Protein AF-A0A392PLF7-F1 (afdb_monomer_lite)

InterPro domains:
  IPR011257 DNA glycosylase [SSF48150] (7-87)
  IPR052054 Oxidative DNA damage repair enzyme [PTHR10242] (1-87)

pLDDT: mean 95.37, std 4.64, range [67.06, 98.44]

Organism: NCBI:txid97028

Secondary structure (DSSP, 8-state):
-HHHHHHTSPEEEEETTEEEEPPPPHHHHHT--HHHHHHTT-GGGHHHHHHHHHHHHTSTT-HHHHHHHHTTS-HHHHHHHHTTS--

Foldseek 3Di:
DVVVQQVLADWDDDDPHDTGGDRHDLVSLQVDDLVNVVVVPCPPCSCLSNQQSVVQCPDVVGNVVVLVVLVVDDPVVSCVVVVVRRD

Sequence (87 aa):
MVEYVSSLGNFLGHVEGFDFHAFPTLQQLSLVSEQQLRNAGFGYRAKYIVGTVNALQLKPGGGEEWLRSLRKLELQDVISELSKLPG

Radius of gyration: 14.82 Å; chains: 1; bounding box: 31×32×37 Å

Structure (mmCIF, N/CA/C/O backbone):
data_AF-A0A392PLF7-F1
#
_entry.id   AF-A0A392PLF7-F1
#
loop_
_atom_site.group_PDB
_atom_site.id
_atom_site.type_symbol
_atom_site.label_atom_id
_atom_site.label_alt_id
_atom_site.label_comp_id
_atom_site.label_asym_id
_atom_site.label_entity_id
_atom_site.label_seq_id
_atom_site.pdbx_PDB_ins_code
_atom_site.Cartn_x
_atom_site.Cartn_y
_atom_site.Cartn_z
_atom_site.occupancy
_atom_site.B_iso_or_equiv
_atom_site.auth_seq_id
_atom_site.auth_comp_id
_atom_site.auth_asym_id
_atom_site.auth_atom_id
_atom_site.pdbx_PDB_model_num
ATOM 1 N N . MET A 1 1 ? 2.179 0.800 -14.934 1.00 67.06 1 MET A N 1
ATOM 2 C CA . MET A 1 1 ? 1.768 1.458 -13.667 1.00 67.06 1 MET A CA 1
ATOM 3 C C . MET A 1 1 ? 1.379 0.424 -12.608 1.00 67.06 1 MET A C 1
ATOM 5 O O . MET A 1 1 ? 2.131 0.271 -11.657 1.00 67.06 1 MET A O 1
ATOM 9 N N . VAL A 1 2 ? 0.278 -0.328 -12.776 1.00 71.88 2 VAL A N 1
ATOM 10 C CA . VAL A 1 2 ? -0.163 -1.366 -11.808 1.00 71.88 2 VAL A CA 1
ATOM 11 C C . VAL A 1 2 ? 0.832 -2.530 -11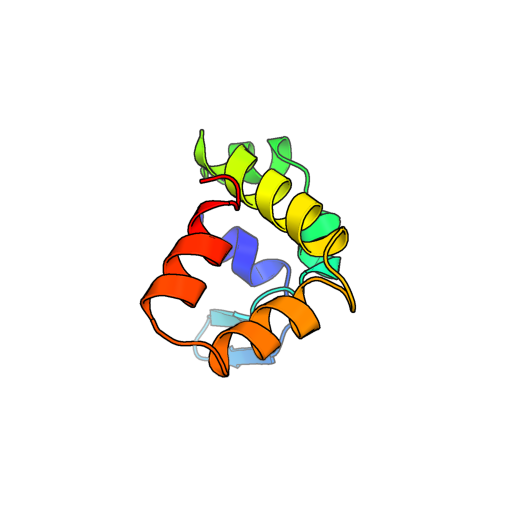.694 1.00 71.88 2 VAL A C 1
ATOM 13 O O . VAL A 1 2 ? 1.075 -3.021 -10.595 1.00 71.88 2 VAL A O 1
ATOM 16 N N . GLU A 1 3 ? 1.478 -2.907 -12.800 1.00 84.75 3 GLU A N 1
ATOM 17 C CA . GLU A 1 3 ? 2.527 -3.940 -12.820 1.00 84.75 3 GLU A CA 1
ATOM 18 C C . GLU A 1 3 ? 3.718 -3.595 -11.920 1.00 84.75 3 GLU A C 1
ATOM 20 O O . GLU A 1 3 ? 4.200 -4.461 -11.200 1.00 84.75 3 GLU A O 1
ATOM 25 N N . TYR A 1 4 ? 4.139 -2.322 -11.883 1.00 92.25 4 TYR A N 1
ATOM 26 C CA . TYR A 1 4 ? 5.245 -1.895 -11.023 1.00 92.25 4 TYR A CA 1
ATOM 27 C C . TYR A 1 4 ? 4.930 -2.180 -9.555 1.00 92.25 4 TYR A C 1
ATOM 29 O O . TYR A 1 4 ? 5.703 -2.857 -8.890 1.00 92.25 4 TYR A O 1
ATOM 37 N N . VAL A 1 5 ? 3.770 -1.727 -9.064 1.00 91.62 5 VAL A N 1
ATOM 38 C CA . VAL A 1 5 ? 3.375 -1.980 -7.670 1.00 91.62 5 VAL A CA 1
ATOM 39 C C . VAL A 1 5 ? 3.199 -3.471 -7.415 1.00 91.62 5 VAL A C 1
ATOM 41 O O . VAL A 1 5 ? 3.676 -3.954 -6.399 1.00 91.62 5 VAL A O 1
ATOM 44 N N . SER A 1 6 ? 2.587 -4.209 -8.341 1.00 88.31 6 SER A N 1
ATOM 45 C CA . SER A 1 6 ? 2.398 -5.656 -8.184 1.00 88.31 6 SER A CA 1
ATOM 46 C C . SER A 1 6 ? 3.741 -6.382 -8.037 1.00 88.31 6 SER A C 1
ATOM 48 O O . SER A 1 6 ? 3.890 -7.204 -7.142 1.00 88.31 6 SER A O 1
ATOM 50 N N . SER A 1 7 ? 4.754 -6.002 -8.823 1.00 92.62 7 SER A N 1
ATOM 51 C CA . SER A 1 7 ? 6.090 -6.617 -8.783 1.00 92.62 7 SER A CA 1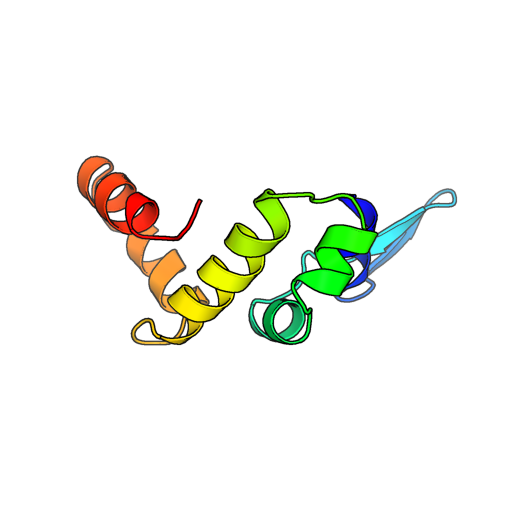
ATOM 52 C C . SER A 1 7 ? 6.856 -6.419 -7.467 1.00 92.62 7 SER A C 1
ATOM 54 O O . SER A 1 7 ? 7.817 -7.138 -7.206 1.00 92.62 7 SER A O 1
ATOM 56 N N . LEU A 1 8 ? 6.442 -5.473 -6.614 1.00 95.50 8 LEU A N 1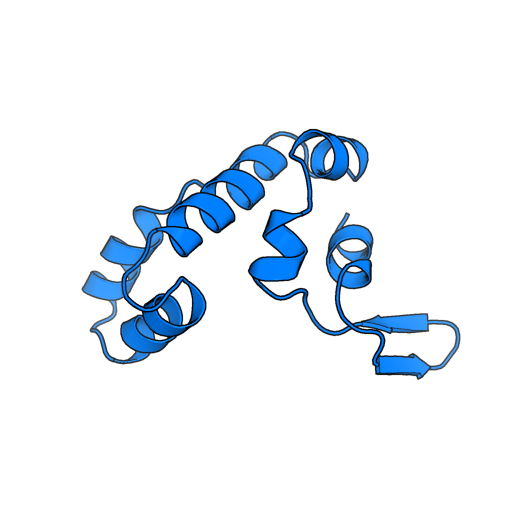
ATOM 57 C CA . LEU A 1 8 ? 7.063 -5.241 -5.303 1.00 95.50 8 LEU A CA 1
ATOM 58 C C . LEU A 1 8 ? 6.655 -6.281 -4.252 1.00 95.50 8 LEU A C 1
ATOM 60 O O . LEU A 1 8 ? 7.257 -6.339 -3.177 1.00 95.50 8 LEU A O 1
ATOM 64 N N . GLY A 1 9 ? 5.596 -7.045 -4.515 1.00 96.25 9 GLY A N 1
ATOM 65 C CA . GLY A 1 9 ? 5.126 -8.082 -3.614 1.00 96.25 9 GLY A CA 1
ATOM 66 C C . GLY A 1 9 ? 5.785 -9.429 -3.885 1.00 96.25 9 GLY A C 1
ATOM 67 O O . GLY A 1 9 ? 6.536 -9.624 -4.845 1.00 96.25 9 GLY A O 1
ATOM 68 N N . ASN A 1 10 ? 5.505 -10.386 -3.004 1.00 97.06 10 ASN A N 1
ATOM 69 C CA . ASN A 1 10 ? 6.125 -11.708 -3.062 1.00 97.06 10 ASN A CA 1
ATOM 70 C C . ASN A 1 10 ? 5.714 -12.442 -4.344 1.00 97.06 10 ASN A C 1
ATOM 72 O O . ASN A 1 10 ? 4.525 -12.515 -4.649 1.00 97.06 10 ASN A O 1
ATOM 76 N N . PHE A 1 11 ? 6.683 -13.014 -5.059 1.00 96.75 11 PHE A N 1
ATOM 77 C CA . PHE A 1 11 ? 6.422 -13.844 -6.234 1.00 96.75 11 PHE A CA 1
ATOM 78 C C . PHE A 1 11 ? 5.609 -15.089 -5.855 1.00 96.75 11 PHE A C 1
ATOM 80 O O . PHE A 1 11 ? 5.908 -15.757 -4.863 1.00 96.75 11 PHE A O 1
ATOM 87 N N . LEU A 1 12 ? 4.576 -15.383 -6.642 1.00 97.00 12 LEU A N 1
ATOM 88 C CA . LEU A 1 12 ? 3.652 -16.500 -6.442 1.00 97.00 12 LEU A CA 1
ATOM 89 C C . LEU A 1 12 ? 3.850 -17.605 -7.480 1.00 97.00 12 LEU A C 1
ATOM 91 O O . LEU A 1 12 ? 3.651 -18.775 -7.161 1.00 97.00 12 LEU A O 1
ATOM 95 N N . GLY A 1 13 ? 4.231 -17.253 -8.709 1.00 96.88 13 GLY A N 1
ATOM 96 C CA . GLY A 1 13 ? 4.436 -18.223 -9.778 1.00 96.88 13 GLY A CA 1
ATOM 97 C C . GLY A 1 13 ? 4.356 -17.617 -11.173 1.00 96.88 13 GLY A C 1
ATOM 98 O O . GLY A 1 13 ? 4.053 -16.438 -11.340 1.00 96.88 13 GLY A O 1
ATOM 99 N N . HIS A 1 14 ? 4.612 -18.463 -12.167 1.00 96.44 14 HIS A N 1
ATOM 100 C CA . HIS A 1 14 ? 4.575 -18.119 -13.582 1.00 96.44 14 HIS A CA 1
ATOM 101 C C . HIS A 1 14 ? 3.503 -18.950 -14.291 1.00 96.44 14 HIS A C 1
ATOM 103 O O . HIS A 1 14 ? 3.510 -20.179 -14.181 1.00 96.44 14 HIS A O 1
ATOM 109 N N . VAL A 1 15 ? 2.592 -18.300 -15.015 1.00 96.19 15 VAL A N 1
ATOM 110 C CA . VAL A 1 15 ? 1.520 -18.967 -15.770 1.00 96.19 15 VAL A CA 1
ATOM 111 C C . VAL A 1 15 ? 1.405 -18.322 -17.144 1.00 96.19 15 VAL A C 1
ATOM 113 O O . VAL A 1 15 ? 1.216 -17.114 -17.244 1.00 96.19 15 VAL A O 1
ATOM 116 N N . GLU A 1 16 ? 1.535 -19.132 -18.198 1.00 95.19 16 GLU A N 1
ATOM 117 C CA . GLU A 1 16 ? 1.351 -18.718 -19.601 1.00 95.19 16 GLU A CA 1
ATOM 118 C C . GLU A 1 16 ? 2.116 -17.441 -20.005 1.00 95.19 16 GLU A C 1
ATOM 120 O O . GLU A 1 16 ? 1.608 -16.608 -20.750 1.00 95.19 16 GLU A O 1
ATOM 125 N N . GLY A 1 17 ? 3.355 -17.277 -19.532 1.00 94.25 17 GLY A N 1
ATOM 126 C CA . GLY A 1 17 ? 4.182 -16.115 -19.872 1.00 94.25 17 GLY A CA 1
ATOM 127 C C . GLY A 1 17 ? 4.062 -14.938 -18.902 1.00 94.25 17 GLY A C 1
ATOM 128 O O . GLY A 1 17 ? 4.763 -13.946 -19.090 1.00 94.25 17 GLY A O 1
ATOM 129 N N . PHE A 1 18 ? 3.234 -15.040 -17.860 1.00 91.88 18 PHE A N 1
ATOM 130 C CA . PHE A 1 18 ? 3.024 -13.975 -16.881 1.00 91.88 18 PHE A CA 1
ATOM 131 C C . PHE A 1 18 ? 3.533 -14.357 -15.495 1.00 91.88 18 PHE A C 1
ATOM 133 O O . PHE A 1 18 ? 3.208 -15.425 -14.973 1.00 91.88 18 PHE A O 1
ATOM 140 N N . ASP A 1 19 ? 4.277 -13.438 -14.880 1.00 93.62 19 ASP A N 1
ATOM 141 C CA . ASP A 1 19 ? 4.694 -13.532 -13.485 1.00 93.62 19 ASP A CA 1
ATOM 142 C C . ASP A 1 19 ? 3.616 -12.951 -12.569 1.00 93.62 19 ASP A C 1
ATOM 144 O O . ASP A 1 19 ? 3.175 -11.809 -12.720 1.00 93.62 19 ASP A O 1
ATOM 148 N N . PHE A 1 20 ? 3.203 -13.742 -11.584 1.00 94.25 20 PHE A N 1
ATOM 149 C CA . PHE A 1 20 ? 2.222 -13.350 -10.585 1.00 94.25 20 PHE A CA 1
ATOM 150 C C . PHE A 1 20 ? 2.916 -13.043 -9.269 1.00 94.25 20 PHE A C 1
ATOM 152 O O . PHE A 1 20 ? 3.736 -13.815 -8.775 1.00 94.25 20 PHE A O 1
ATOM 159 N N . HIS A 1 21 ? 2.526 -11.925 -8.671 1.00 96.00 21 HIS A N 1
ATOM 160 C CA . HIS A 1 21 ? 2.998 -11.478 -7.372 1.00 96.00 21 HIS A CA 1
ATOM 161 C C . HIS A 1 21 ? 1.798 -11.202 -6.466 1.00 96.00 21 HIS A C 1
ATOM 163 O O . HIS A 1 21 ? 0.748 -10.747 -6.925 1.00 96.00 21 HIS A O 1
ATOM 169 N N . ALA A 1 22 ? 1.947 -11.462 -5.169 1.00 96.31 22 ALA A N 1
ATOM 170 C CA . ALA A 1 22 ? 1.001 -10.981 -4.174 1.00 96.31 22 ALA A CA 1
ATOM 171 C C . ALA A 1 22 ? 1.007 -9.449 -4.162 1.00 96.31 22 ALA A C 1
ATOM 173 O O . ALA A 1 22 ? 2.016 -8.826 -4.484 1.00 96.31 22 ALA A O 1
ATOM 174 N N . PHE A 1 23 ? -0.092 -8.825 -3.736 1.00 95.62 23 PHE A N 1
ATOM 175 C CA . PHE A 1 23 ? -0.052 -7.385 -3.506 1.00 95.62 23 PHE A CA 1
ATOM 176 C C . PHE A 1 23 ? 0.955 -7.066 -2.382 1.00 95.62 23 PHE A C 1
ATOM 178 O O . PHE A 1 23 ? 1.001 -7.811 -1.395 1.00 95.62 23 PHE A O 1
ATOM 185 N N . PRO A 1 24 ? 1.768 -6.001 -2.499 1.00 96.12 24 PRO A N 1
ATOM 186 C CA . PRO A 1 24 ? 2.797 -5.718 -1.508 1.00 96.12 24 PRO A CA 1
ATOM 187 C C . PRO A 1 24 ? 2.200 -5.397 -0.136 1.00 96.12 24 PRO A C 1
ATOM 189 O O . PRO A 1 24 ? 1.165 -4.740 -0.020 1.00 96.12 24 PRO A O 1
ATOM 192 N N . THR A 1 25 ? 2.894 -5.815 0.919 1.00 95.56 25 THR A N 1
ATOM 193 C CA . THR A 1 25 ? 2.558 -5.432 2.297 1.00 95.56 25 THR A CA 1
ATOM 194 C C . THR A 1 25 ? 2.815 -3.941 2.541 1.00 95.56 25 THR A C 1
ATOM 196 O O . THR A 1 25 ? 3.613 -3.316 1.838 1.00 95.56 25 THR A O 1
ATOM 199 N N . LEU A 1 26 ? 2.224 -3.365 3.598 1.00 95.19 26 LEU A N 1
ATOM 200 C CA . LEU A 1 26 ? 2.535 -1.984 4.007 1.00 95.19 26 LEU A CA 1
ATOM 201 C C . LEU A 1 26 ? 4.034 -1.766 4.260 1.00 95.19 26 LEU A C 1
ATOM 203 O O . LEU A 1 26 ? 4.561 -0.701 3.944 1.00 95.19 26 LEU A O 1
ATOM 207 N N . GLN A 1 27 ? 4.736 -2.776 4.783 1.00 94.75 27 GLN A N 1
ATOM 208 C CA . GLN A 1 27 ? 6.183 -2.707 4.977 1.00 94.75 27 GLN A CA 1
ATOM 209 C C . GLN A 1 27 ? 6.921 -2.630 3.635 1.00 94.75 27 GLN A C 1
ATOM 211 O O . GLN A 1 27 ? 7.786 -1.774 3.474 1.00 94.75 27 GLN A O 1
ATOM 216 N N . GLN A 1 28 ? 6.557 -3.459 2.654 1.00 96.69 28 GLN A N 1
ATOM 217 C CA . GLN A 1 28 ? 7.159 -3.412 1.316 1.00 96.69 28 GLN A CA 1
ATOM 218 C C . GLN A 1 28 ? 6.881 -2.077 0.615 1.00 96.69 28 GLN A C 1
ATOM 220 O O . GLN A 1 28 ? 7.798 -1.482 0.055 1.00 96.69 28 GLN A O 1
ATOM 225 N N . LEU A 1 29 ? 5.651 -1.557 0.707 1.00 96.12 29 LEU A N 1
ATOM 226 C CA . LEU A 1 29 ? 5.302 -0.247 0.148 1.00 96.12 29 LEU A CA 1
ATOM 227 C C . LEU A 1 29 ? 6.061 0.904 0.819 1.00 96.12 29 LEU A C 1
ATOM 229 O O . LEU A 1 29 ? 6.396 1.872 0.144 1.00 96.12 29 LEU A O 1
ATOM 233 N N . SER A 1 30 ? 6.373 0.800 2.115 1.00 95.62 30 SER A N 1
ATOM 234 C CA . SER A 1 30 ? 7.108 1.850 2.839 1.00 95.62 30 SER A CA 1
ATOM 235 C C . SER A 1 30 ? 8.554 2.044 2.375 1.00 95.62 30 SER A C 1
ATOM 237 O O . SER 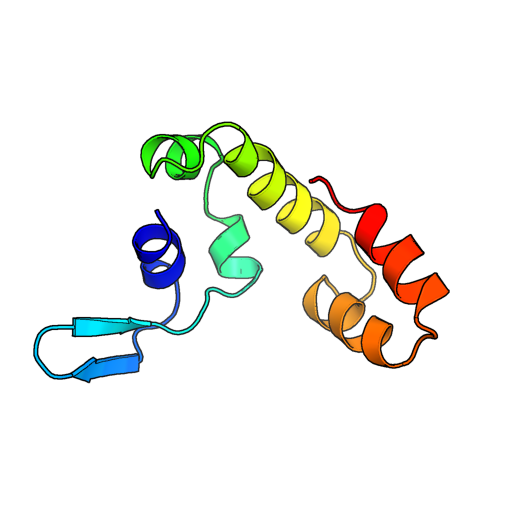A 1 30 ? 9.152 3.080 2.649 1.00 95.62 30 SER A O 1
ATOM 239 N N . LEU A 1 31 ? 9.111 1.075 1.641 1.00 96.69 31 LEU A N 1
ATOM 240 C CA . LEU A 1 31 ? 10.453 1.161 1.058 1.00 96.69 31 LEU A CA 1
ATOM 241 C C . LEU A 1 31 ? 10.465 1.885 -0.297 1.00 96.69 31 LEU A C 1
ATOM 243 O O . LEU A 1 31 ? 11.533 2.131 -0.856 1.00 96.69 31 LEU A O 1
ATOM 247 N N . VAL A 1 32 ? 9.292 2.211 -0.844 1.00 96.62 32 VAL A N 1
ATOM 248 C CA . VAL A 1 32 ? 9.145 2.832 -2.160 1.00 96.62 32 VAL A CA 1
ATOM 249 C C . VAL A 1 32 ? 9.060 4.345 -2.011 1.00 96.62 32 VAL A C 1
ATOM 251 O O . VAL A 1 32 ? 8.183 4.881 -1.337 1.00 96.62 32 VAL A O 1
ATOM 254 N N . SER A 1 33 ? 9.943 5.058 -2.700 1.00 97.12 33 SER A N 1
ATOM 255 C CA . SER A 1 33 ? 9.907 6.518 -2.748 1.00 97.12 33 SER A CA 1
ATOM 256 C C . SER A 1 33 ? 8.819 7.047 -3.691 1.00 97.12 33 SER A C 1
ATOM 258 O O . SER A 1 33 ? 8.454 6.422 -4.691 1.00 97.12 33 SER A O 1
ATOM 260 N N . GLU A 1 34 ? 8.363 8.278 -3.440 1.00 97.56 34 GLU A N 1
ATOM 261 C CA . GLU A 1 34 ? 7.439 8.974 -4.343 1.00 97.56 34 GLU A CA 1
ATOM 262 C C . GLU A 1 34 ? 8.024 9.098 -5.759 1.00 97.56 34 GLU A C 1
ATOM 264 O O . GLU A 1 34 ? 7.302 8.930 -6.741 1.00 97.56 34 GLU A O 1
ATOM 269 N N . GLN A 1 35 ? 9.336 9.334 -5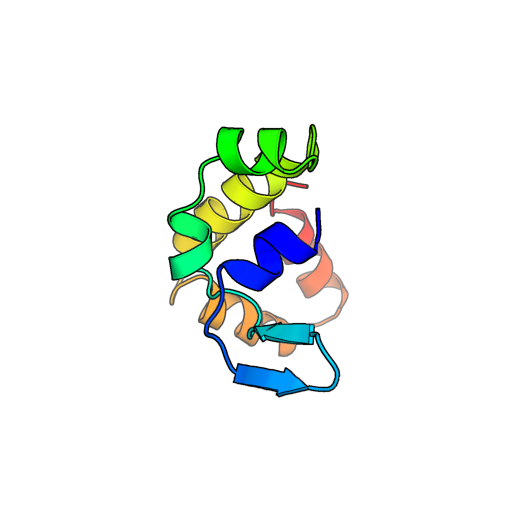.885 1.00 97.94 35 GLN A N 1
ATOM 270 C CA . GLN A 1 35 ? 9.996 9.460 -7.184 1.00 97.94 35 GLN A CA 1
ATOM 271 C C . GLN A 1 35 ? 9.958 8.151 -7.981 1.00 97.94 35 GLN A C 1
ATOM 273 O O . GLN A 1 35 ? 9.702 8.185 -9.183 1.00 97.94 35 GLN A O 1
ATOM 278 N N . GLN A 1 36 ? 10.156 6.998 -7.333 1.00 97.00 36 GLN A N 1
ATOM 279 C CA . GLN A 1 36 ? 10.022 5.695 -7.993 1.00 97.00 36 GLN A CA 1
ATOM 280 C C . GLN A 1 36 ? 8.601 5.490 -8.537 1.00 97.00 36 GLN A C 1
ATOM 282 O O . GLN A 1 36 ? 8.435 5.100 -9.692 1.00 97.00 36 GLN A O 1
ATOM 287 N N . LEU A 1 37 ? 7.574 5.847 -7.761 1.00 96.75 37 LEU A N 1
ATOM 288 C CA . LEU A 1 37 ? 6.180 5.790 -8.214 1.00 96.75 37 LEU A CA 1
ATOM 289 C C . LEU A 1 37 ? 5.893 6.792 -9.344 1.00 96.75 37 LEU A C 1
ATOM 291 O O . LEU A 1 37 ? 5.178 6.471 -10.294 1.00 96.75 37 LEU A O 1
ATOM 295 N N . ARG A 1 38 ? 6.464 8.000 -9.296 1.00 97.00 38 ARG A N 1
ATOM 296 C CA . ARG A 1 38 ? 6.349 8.978 -10.391 1.00 97.00 38 ARG A CA 1
ATOM 297 C C . ARG A 1 38 ? 6.976 8.452 -11.676 1.00 97.00 38 ARG A C 1
ATOM 299 O O . ARG A 1 38 ? 6.325 8.515 -12.715 1.00 97.00 38 ARG A O 1
ATOM 306 N N . ASN A 1 39 ? 8.173 7.873 -11.590 1.00 96.50 39 ASN A N 1
ATOM 307 C CA . ASN A 1 39 ? 8.854 7.238 -12.720 1.00 96.50 39 ASN A CA 1
ATOM 308 C C . ASN A 1 39 ? 8.042 6.056 -13.279 1.00 96.50 39 ASN A C 1
ATOM 310 O O . ASN A 1 39 ? 8.018 5.847 -14.486 1.00 96.50 39 ASN A O 1
ATOM 314 N N . ALA A 1 40 ? 7.311 5.335 -12.423 1.00 95.69 40 ALA A N 1
ATOM 315 C CA . ALA A 1 40 ? 6.388 4.265 -12.812 1.00 95.69 40 ALA A CA 1
ATOM 316 C C . ALA A 1 40 ? 5.029 4.758 -13.369 1.00 95.69 40 ALA A C 1
ATOM 318 O O . ALA A 1 40 ? 4.135 3.950 -13.652 1.00 95.69 40 ALA A O 1
ATOM 319 N N . GLY A 1 41 ? 4.855 6.075 -13.526 1.00 96.38 41 GLY A N 1
ATOM 320 C CA . GLY A 1 41 ? 3.708 6.696 -14.189 1.00 96.38 41 GLY A CA 1
ATOM 321 C C . GLY A 1 41 ? 2.550 7.097 -13.274 1.00 96.38 41 GLY A C 1
ATOM 322 O O . GLY A 1 41 ? 1.545 7.594 -13.770 1.00 96.38 41 GLY A O 1
ATOM 323 N N . PHE A 1 42 ? 2.658 6.944 -11.949 1.00 95.50 42 PHE A N 1
ATOM 324 C CA . PHE A 1 42 ? 1.556 7.268 -11.023 1.00 95.50 42 PHE A CA 1
ATOM 325 C C . PHE A 1 42 ? 1.224 8.771 -10.951 1.00 95.50 42 PHE A C 1
ATOM 327 O O . PHE A 1 42 ? 0.168 9.160 -10.440 1.00 95.50 42 PHE A O 1
ATOM 334 N N . GLY A 1 43 ? 2.107 9.633 -11.463 1.00 96.25 43 GLY A N 1
ATOM 335 C CA . GLY A 1 43 ? 1.896 11.077 -11.517 1.00 96.25 43 GLY A CA 1
ATOM 336 C C . GLY A 1 43 ? 1.611 11.661 -10.134 1.00 96.25 43 GLY A C 1
ATOM 337 O O . GLY A 1 43 ? 2.280 11.337 -9.154 1.00 96.25 43 GLY A O 1
ATOM 338 N N . TYR A 1 44 ? 0.590 12.513 -10.032 1.00 96.31 44 TYR A N 1
ATOM 339 C CA . TYR A 1 44 ? 0.233 13.148 -8.761 1.00 96.31 44 TYR A CA 1
ATOM 340 C C . TYR A 1 44 ? -0.256 12.164 -7.688 1.00 96.31 44 TYR A C 1
ATOM 342 O O . TYR A 1 44 ? -0.225 12.522 -6.516 1.00 96.31 44 TYR A O 1
ATOM 350 N N . ARG A 1 45 ? -0.674 10.944 -8.056 1.00 96.00 45 ARG A N 1
ATOM 351 C CA . ARG A 1 45 ? -1.145 9.928 -7.100 1.00 96.00 45 ARG A CA 1
ATOM 352 C C . ARG A 1 45 ? -0.007 9.259 -6.334 1.00 96.00 45 ARG A C 1
ATOM 354 O O . ARG A 1 45 ? -0.252 8.695 -5.275 1.00 96.00 45 ARG A O 1
ATOM 361 N N . ALA A 1 46 ? 1.234 9.375 -6.814 1.00 97.12 46 ALA A N 1
ATOM 362 C CA . ALA A 1 46 ? 2.412 8.874 -6.109 1.00 97.12 46 ALA A CA 1
ATOM 363 C C . ALA A 1 46 ? 2.485 9.402 -4.663 1.00 97.12 46 ALA A C 1
ATOM 365 O O . ALA A 1 46 ? 2.725 8.631 -3.736 1.00 97.12 46 ALA A O 1
ATOM 366 N N . LYS A 1 47 ? 2.178 10.694 -4.463 1.00 97.50 47 LYS A N 1
ATOM 367 C CA . LYS A 1 47 ? 2.178 11.326 -3.134 1.00 97.50 47 LYS A CA 1
ATOM 368 C C . LYS A 1 47 ? 1.100 10.762 -2.201 1.00 97.50 47 LYS A C 1
ATOM 370 O O . LYS A 1 47 ? 1.295 10.739 -0.992 1.00 97.50 47 LYS A O 1
ATOM 375 N N . TYR A 1 48 ? -0.031 10.303 -2.747 1.00 97.69 48 TYR A N 1
ATOM 376 C CA . TYR A 1 48 ? -1.118 9.713 -1.959 1.00 97.69 48 TYR A CA 1
ATOM 377 C C . TYR A 1 48 ? -0.749 8.326 -1.456 1.00 97.69 48 TYR A C 1
ATOM 379 O O . TYR A 1 48 ? -1.009 8.019 -0.301 1.00 97.69 48 TYR A O 1
ATOM 387 N N . ILE A 1 4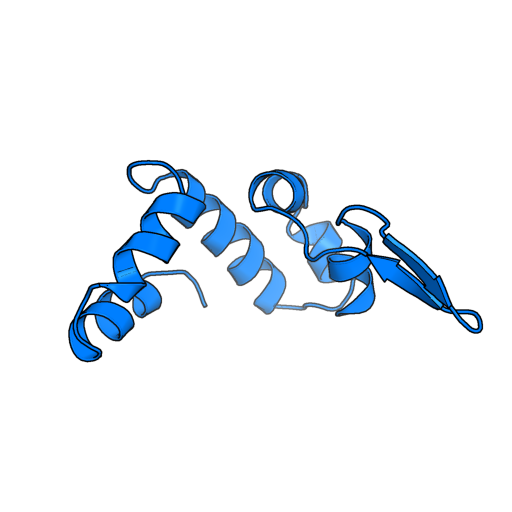9 ? -0.088 7.516 -2.289 1.00 96.38 49 ILE A N 1
ATOM 388 C CA . ILE A 1 49 ? 0.374 6.181 -1.894 1.00 96.38 49 ILE A CA 1
ATOM 389 C C . ILE A 1 49 ? 1.386 6.304 -0.751 1.00 96.38 49 ILE A C 1
ATOM 391 O O . ILE A 1 49 ? 1.179 5.722 0.310 1.00 96.38 49 ILE A O 1
ATOM 395 N N . VAL A 1 50 ? 2.431 7.122 -0.926 1.00 97.19 50 VAL A N 1
ATOM 396 C CA . VAL A 1 50 ? 3.452 7.339 0.115 1.00 97.19 50 VAL A CA 1
ATOM 397 C C . VAL A 1 50 ? 2.835 7.961 1.370 1.00 97.19 50 VAL A C 1
ATOM 399 O O . VAL A 1 50 ? 3.060 7.479 2.477 1.00 97.19 50 VAL A O 1
ATOM 402 N N . GLY A 1 51 ? 2.002 8.994 1.208 1.00 97.88 51 GLY A N 1
ATOM 403 C CA . GLY A 1 51 ? 1.327 9.655 2.323 1.00 97.88 51 GLY A CA 1
ATOM 404 C C . GLY A 1 51 ? 0.402 8.720 3.103 1.00 97.88 51 GLY A C 1
ATOM 405 O O . GLY A 1 51 ? 0.406 8.742 4.331 1.00 97.88 51 GLY A O 1
ATOM 406 N N . THR A 1 52 ? -0.347 7.864 2.409 1.00 98.00 52 THR A N 1
ATOM 407 C CA . THR A 1 52 ? -1.239 6.878 3.030 1.00 98.00 52 THR A CA 1
ATOM 408 C C . THR A 1 52 ? -0.457 5.796 3.758 1.00 98.00 52 THR A C 1
ATOM 410 O O . THR A 1 52 ? -0.799 5.486 4.894 1.00 98.00 52 THR A O 1
ATOM 413 N N . VAL A 1 53 ? 0.619 5.259 3.174 1.00 97.25 53 VAL A N 1
ATOM 414 C CA . VAL A 1 53 ? 1.476 4.273 3.857 1.00 97.25 53 VAL A CA 1
ATOM 415 C C . VAL A 1 53 ? 2.054 4.862 5.147 1.00 97.25 53 VAL A C 1
ATOM 417 O O . VAL A 1 53 ? 1.953 4.232 6.198 1.00 97.25 53 VAL A O 1
ATOM 420 N N . ASN A 1 54 ? 2.556 6.100 5.102 1.00 96.56 54 ASN A N 1
ATOM 421 C CA . ASN A 1 54 ? 3.060 6.796 6.287 1.00 96.56 54 ASN A CA 1
ATOM 422 C C . ASN A 1 54 ? 1.957 7.017 7.336 1.00 96.56 54 ASN A C 1
ATOM 424 O O . ASN A 1 54 ? 2.158 6.745 8.516 1.00 96.56 54 ASN A O 1
ATOM 428 N N . ALA A 1 55 ? 0.769 7.470 6.919 1.00 97.75 55 ALA A N 1
ATOM 429 C CA . ALA A 1 55 ? -0.360 7.679 7.826 1.00 97.75 55 ALA A CA 1
ATOM 430 C C . ALA A 1 55 ? -0.825 6.370 8.487 1.00 97.75 55 ALA A C 1
ATOM 432 O O . ALA A 1 55 ? -1.169 6.362 9.668 1.00 97.75 55 ALA A O 1
ATOM 433 N N . LEU A 1 56 ? -0.808 5.262 7.743 1.00 97.56 56 LEU A N 1
ATOM 434 C CA . LEU A 1 56 ? -1.160 3.934 8.234 1.00 97.56 56 LEU A CA 1
ATOM 435 C C . LEU A 1 56 ? -0.134 3.394 9.239 1.00 97.56 56 LEU A C 1
ATOM 437 O O . LEU A 1 56 ? -0.529 2.780 10.226 1.00 97.56 56 LEU A O 1
ATOM 441 N N . GLN A 1 57 ? 1.163 3.645 9.045 1.00 94.69 57 GLN A N 1
ATOM 442 C CA . GLN A 1 57 ? 2.204 3.245 10.004 1.00 94.69 57 GLN A CA 1
ATOM 443 C C . GLN A 1 57 ? 2.044 3.907 11.380 1.00 94.69 57 GLN A C 1
ATOM 445 O O . GLN A 1 57 ? 2.458 3.332 12.383 1.00 94.69 57 GLN A O 1
ATOM 450 N N . LEU A 1 58 ? 1.412 5.082 11.437 1.00 95.75 58 LEU A N 1
ATOM 451 C CA . LEU A 1 58 ? 1.146 5.818 12.677 1.00 95.75 58 LEU A CA 1
ATOM 452 C C . LEU A 1 58 ? -0.152 5.386 13.382 1.00 95.75 58 LEU A C 1
ATOM 454 O O . LEU A 1 58 ? -0.482 5.926 14.439 1.00 95.75 58 LEU A O 1
ATOM 458 N N . LYS A 1 59 ? -0.923 4.448 12.815 1.00 96.00 59 LYS A N 1
ATOM 459 C CA . LYS A 1 59 ? -2.173 3.979 13.425 1.00 96.00 59 LYS A CA 1
ATOM 460 C C . LYS A 1 59 ? -1.915 3.013 14.595 1.00 96.00 59 LYS A C 1
ATOM 462 O O . LYS A 1 59 ? -0.937 2.263 14.567 1.00 96.00 59 LYS A O 1
ATOM 467 N N . PRO A 1 60 ? -2.802 2.978 15.609 1.00 90.25 60 PRO A N 1
ATOM 468 C CA . PRO A 1 60 ? -2.711 2.013 16.707 1.00 90.25 60 PRO A CA 1
ATOM 469 C C . PRO A 1 60 ? -2.720 0.567 16.192 1.00 90.25 60 PRO A C 1
ATOM 471 O O . PRO A 1 60 ? -3.523 0.241 15.322 1.00 90.25 60 PRO A O 1
ATOM 474 N N . GLY A 1 61 ? -1.828 -0.283 16.712 1.00 88.12 61 GLY A N 1
ATOM 475 C CA . GLY A 1 61 ? -1.674 -1.671 16.239 1.00 88.12 61 GLY A CA 1
ATOM 476 C C . GLY A 1 61 ? -1.031 -1.800 14.847 1.00 88.12 61 GLY A C 1
ATOM 477 O O . GLY A 1 61 ? -0.860 -2.899 14.327 1.00 88.12 61 GLY A O 1
ATOM 478 N N . GLY A 1 62 ? -0.638 -0.679 14.233 1.00 92.12 62 GLY A N 1
ATOM 479 C CA . GLY A 1 62 ? -0.164 -0.622 12.857 1.00 92.12 62 GLY A CA 1
ATOM 480 C C . GLY A 1 62 ? -1.302 -0.574 11.833 1.00 92.12 62 GLY A C 1
ATOM 481 O O . GLY A 1 62 ? -2.472 -0.835 12.118 1.00 92.12 62 GLY A O 1
ATOM 482 N N . GLY A 1 63 ? -0.946 -0.225 10.596 1.00 95.00 63 GLY A N 1
ATOM 483 C CA . GLY A 1 63 ? -1.920 0.053 9.541 1.00 95.00 63 GLY A CA 1
ATOM 484 C C . GLY A 1 63 ? -2.850 -1.112 9.200 1.00 95.00 63 GLY A C 1
ATOM 485 O O . GLY A 1 63 ? -4.043 -0.900 9.011 1.00 95.00 63 GLY A O 1
ATOM 486 N N . GLU A 1 64 ? -2.328 -2.341 9.158 1.00 95.19 64 GLU A N 1
ATOM 487 C CA . GLU A 1 64 ? -3.113 -3.546 8.845 1.00 95.19 64 GLU A CA 1
ATOM 488 C C . GLU A 1 64 ? -4.182 -3.837 9.904 1.00 95.19 64 GLU A C 1
ATOM 490 O O . GLU A 1 64 ? -5.329 -4.137 9.567 1.00 95.19 64 GLU A O 1
ATOM 495 N N . GLU A 1 65 ? -3.822 -3.749 11.186 1.00 96.12 65 GLU A N 1
ATOM 496 C CA . GLU A 1 65 ? -4.756 -3.998 12.284 1.00 96.12 65 GLU A CA 1
ATOM 497 C C . GLU A 1 65 ? -5.844 -2.924 12.316 1.00 96.12 65 GLU A C 1
ATOM 499 O O . GLU A 1 65 ? -7.035 -3.247 12.378 1.00 96.12 65 GLU A O 1
ATOM 504 N N . TRP A 1 66 ? -5.452 -1.655 12.168 1.00 97.56 66 TRP A N 1
ATOM 505 C CA . TRP A 1 66 ? -6.394 -0.546 12.092 1.00 97.56 66 TRP A CA 1
ATOM 506 C C . TRP A 1 66 ? -7.371 -0.710 10.921 1.00 97.56 66 TRP A C 1
ATOM 508 O O . TRP A 1 66 ? -8.582 -0.683 11.144 1.00 97.56 66 TRP A O 1
ATOM 518 N N . LEU A 1 67 ? -6.890 -0.997 9.704 1.00 97.12 67 LEU A N 1
ATOM 519 C CA . LEU A 1 67 ? -7.747 -1.245 8.533 1.00 97.12 67 LEU A CA 1
ATOM 520 C C . LEU A 1 67 ? -8.715 -2.419 8.758 1.00 97.12 67 LEU A C 1
ATOM 522 O O . LEU A 1 67 ? -9.878 -2.354 8.357 1.00 97.12 67 LEU A O 1
ATOM 526 N N . ARG A 1 68 ? -8.271 -3.495 9.421 1.00 97.25 68 ARG A N 1
ATOM 527 C CA . ARG A 1 68 ? -9.137 -4.638 9.765 1.00 97.25 68 ARG A CA 1
ATOM 528 C C . ARG A 1 68 ? -10.187 -4.275 10.806 1.00 97.25 68 ARG A C 1
ATOM 530 O O . ARG A 1 68 ? -11.305 -4.779 10.711 1.00 97.25 68 ARG A O 1
ATOM 537 N N . SER A 1 69 ? -9.860 -3.410 11.764 1.00 97.38 69 SER A N 1
ATOM 538 C CA . SER A 1 69 ? -10.816 -2.956 12.777 1.00 97.38 69 SER A CA 1
ATOM 539 C C . SER A 1 69 ? -11.974 -2.152 12.179 1.00 97.38 69 SER A C 1
ATOM 541 O O . SER A 1 69 ? -13.097 -2.295 12.658 1.00 97.38 69 SER A O 1
ATOM 543 N N . LEU A 1 70 ? -11.745 -1.415 11.080 1.00 97.69 70 LEU A N 1
ATOM 544 C CA . LEU A 1 70 ? -12.792 -0.636 10.404 1.00 97.69 70 LEU A CA 1
ATOM 545 C C . LEU A 1 70 ? -13.946 -1.514 9.902 1.00 97.69 70 LEU A C 1
ATOM 547 O O . LEU A 1 70 ? -15.081 -1.061 9.854 1.00 97.69 70 LEU A O 1
ATOM 551 N N . ARG A 1 71 ? -13.699 -2.796 9.600 1.00 97.69 71 ARG A N 1
ATOM 552 C CA . ARG A 1 71 ? -14.745 -3.740 9.156 1.00 97.69 71 ARG A CA 1
ATOM 553 C C . ARG A 1 71 ? -15.831 -4.001 10.206 1.00 97.69 71 ARG A C 1
ATOM 555 O O . ARG A 1 71 ? -16.830 -4.632 9.881 1.00 97.69 71 ARG A O 1
ATOM 562 N N . LYS A 1 72 ? -15.604 -3.594 11.457 1.00 97.50 72 LYS A N 1
ATOM 563 C CA . LYS A 1 72 ? -16.542 -3.746 12.577 1.00 97.50 72 LYS A CA 1
ATOM 564 C C . LYS A 1 72 ? -17.386 -2.489 12.822 1.00 97.50 72 LYS A C 1
ATOM 566 O O . LYS A 1 72 ? -18.212 -2.510 13.726 1.00 97.50 72 LYS A O 1
ATOM 571 N N . LEU A 1 73 ? -17.126 -1.403 12.092 1.00 97.56 73 LEU A N 1
ATOM 572 C CA . LEU A 1 73 ? -17.809 -0.122 12.251 1.00 97.56 73 LEU A CA 1
ATOM 573 C C . LEU A 1 73 ? -18.961 0.016 11.254 1.00 97.56 73 LEU A C 1
ATOM 575 O O . LEU A 1 73 ? -19.009 -0.674 10.234 1.00 97.56 73 LEU A O 1
ATOM 579 N N . GLU A 1 74 ? -19.858 0.958 11.532 1.00 98.44 74 GLU A N 1
ATOM 580 C CA . GLU A 1 74 ? -20.923 1.339 10.610 1.00 98.44 74 GLU A CA 1
ATOM 581 C C . GLU A 1 74 ? -20.368 2.105 9.404 1.00 98.44 74 GLU A C 1
ATOM 583 O O . GLU A 1 74 ? -19.341 2.783 9.483 1.00 98.44 74 GLU A O 1
ATOM 588 N N . LEU A 1 75 ? -21.075 2.039 8.271 1.00 98.06 75 LEU A N 1
ATOM 589 C CA . LEU A 1 75 ? -20.623 2.609 6.995 1.00 98.06 75 LEU A CA 1
ATOM 590 C C . LEU A 1 75 ? -20.165 4.074 7.110 1.00 98.06 75 LEU A C 1
ATOM 592 O O . LEU A 1 75 ? -19.148 4.447 6.528 1.00 98.06 75 LEU A O 1
ATOM 596 N N . GLN A 1 76 ? -20.906 4.897 7.855 1.00 98.31 76 GLN A N 1
ATOM 597 C CA . GLN A 1 76 ? -20.599 6.323 8.009 1.00 98.31 76 GLN A CA 1
ATOM 598 C C . GLN A 1 76 ? -19.279 6.550 8.754 1.00 98.31 76 GLN A C 1
ATOM 600 O O . GLN A 1 76 ? -18.483 7.401 8.356 1.00 98.31 76 GLN A O 1
ATOM 605 N N . ASP A 1 77 ? -19.010 5.741 9.778 1.00 98.19 77 ASP A N 1
ATOM 606 C CA . ASP A 1 77 ? -17.765 5.806 10.538 1.00 98.19 77 ASP A CA 1
ATOM 607 C C . ASP A 1 77 ? -16.585 5.322 9.688 1.00 98.19 77 ASP A C 1
ATOM 609 O O . ASP A 1 77 ? -15.526 5.947 9.688 1.00 98.19 77 ASP A O 1
ATOM 613 N N . VAL A 1 78 ? -16.776 4.264 8.889 1.00 98.31 78 VAL A N 1
ATOM 614 C CA . VAL A 1 78 ? -15.748 3.769 7.957 1.00 98.31 78 VAL A CA 1
ATOM 615 C C . VAL A 1 78 ? -15.378 4.830 6.924 1.00 98.31 78 VAL A C 1
ATOM 617 O O . VAL A 1 78 ? -14.192 5.069 6.695 1.00 98.31 78 VAL A O 1
ATOM 620 N N . ILE A 1 79 ? -16.372 5.483 6.314 1.00 98.31 79 ILE A N 1
ATOM 621 C CA . ILE A 1 79 ? -16.143 6.572 5.355 1.00 98.31 79 ILE A CA 1
ATOM 622 C C . ILE A 1 79 ? -15.378 7.710 6.037 1.00 98.31 79 ILE A C 1
ATOM 624 O O . ILE A 1 79 ? -14.343 8.135 5.529 1.00 98.31 79 ILE A O 1
ATOM 628 N N . SER A 1 80 ? -15.841 8.151 7.210 1.00 98.31 80 SER A N 1
ATOM 629 C CA . SER A 1 80 ? -15.198 9.215 7.989 1.00 98.31 80 SER A CA 1
ATOM 630 C C . SER A 1 80 ? -13.732 8.901 8.305 1.00 98.31 80 SER A C 1
ATOM 632 O O . SER A 1 80 ? -12.864 9.759 8.146 1.00 98.31 80 SER A O 1
ATOM 634 N N . GLU A 1 81 ? -13.422 7.667 8.709 1.00 97.62 81 GLU A N 1
ATOM 635 C CA . GLU A 1 81 ? -12.056 7.245 9.026 1.00 97.62 81 GLU A CA 1
ATOM 636 C C . GLU A 1 81 ? -11.155 7.121 7.790 1.00 97.62 81 GLU A C 1
ATOM 638 O O . GLU A 1 81 ? -10.008 7.577 7.825 1.00 97.62 81 GLU A O 1
ATOM 643 N N . LEU A 1 82 ? -11.646 6.535 6.693 1.00 97.69 82 LEU A N 1
ATOM 644 C CA . LEU A 1 82 ? -10.865 6.365 5.463 1.00 97.69 82 LEU A CA 1
ATOM 645 C C . LEU A 1 82 ? -10.607 7.698 4.753 1.00 97.69 82 LEU A C 1
ATOM 647 O O . LEU A 1 82 ? -9.506 7.902 4.246 1.00 97.69 82 LEU A O 1
ATOM 651 N N . SER A 1 83 ? -11.559 8.635 4.780 1.00 97.94 83 SER A N 1
ATOM 652 C CA . SER A 1 83 ? -11.405 9.973 4.188 1.00 97.94 83 SER A CA 1
ATOM 653 C C . SER A 1 83 ? -10.366 10.858 4.891 1.00 97.94 83 SER A C 1
ATOM 655 O O . SER A 1 83 ? -10.037 11.928 4.383 1.00 97.94 83 SER A O 1
ATOM 657 N N . LYS A 1 84 ? -9.822 10.437 6.042 1.00 96.75 84 LYS A N 1
ATOM 658 C CA . LYS A 1 84 ? -8.688 11.111 6.702 1.00 96.75 84 LYS A CA 1
ATOM 659 C C . LYS A 1 84 ? -7.339 10.752 6.073 1.00 96.75 84 LYS A C 1
ATOM 661 O O . LYS A 1 84 ? -6.349 11.428 6.352 1.00 96.75 84 LYS A O 1
ATOM 666 N N . LEU A 1 85 ? -7.264 9.674 5.288 1.00 97.69 85 LEU A N 1
ATOM 667 C CA . LEU A 1 85 ? -6.038 9.279 4.596 1.00 97.69 85 LEU A CA 1
ATOM 668 C C . LEU A 1 85 ? -5.797 10.192 3.378 1.00 97.69 85 LEU A C 1
ATOM 670 O O . LEU A 1 85 ? -6.758 10.639 2.755 1.00 97.69 85 LEU A O 1
ATOM 674 N N . PRO A 1 86 ? -4.536 10.496 3.017 1.00 97.06 86 PRO A N 1
ATOM 675 C CA . PRO A 1 86 ? -4.251 11.336 1.858 1.00 97.06 86 PRO A CA 1
ATOM 676 C C . PRO A 1 86 ? -4.681 10.687 0.538 1.00 97.06 86 PRO A C 1
ATOM 678 O O . PRO A 1 86 ? -4.140 9.645 0.168 1.00 97.06 86 PRO A O 1
ATOM 681 N N . GLY A 1 87 ? -5.527 11.378 -0.229 1.00 93.62 87 GLY A N 1
ATOM 682 C CA . GLY A 1 87 ? -5.948 10.959 -1.570 1.00 93.62 87 GLY A CA 1
ATOM 683 C C . GLY A 1 87 ? -7.439 10.728 -1.642 1.00 93.62 87 GLY A C 1
ATOM 684 O O . GLY A 1 87 ? -7.824 9.547 -1.758 1.00 93.62 87 GLY A O 1
#